Protein AF-S4P4B7-F1 (afdb_monomer_lite)

Structure (mmCIF, N/CA/C/O backbone):
data_AF-S4P4B7-F1
#
_entry.id   AF-S4P4B7-F1
#
loop_
_atom_site.group_PDB
_atom_site.id
_atom_site.type_symbol
_atom_site.label_atom_id
_atom_site.label_alt_id
_atom_site.label_comp_id
_atom_site.label_asym_id
_atom_site.label_entity_id
_atom_site.label_seq_id
_atom_site.pdbx_PDB_ins_code
_atom_site.Cartn_x
_atom_site.Cartn_y
_atom_site.Cartn_z
_atom_site.occupancy
_atom_site.B_iso_or_equiv
_atom_site.auth_seq_id
_atom_s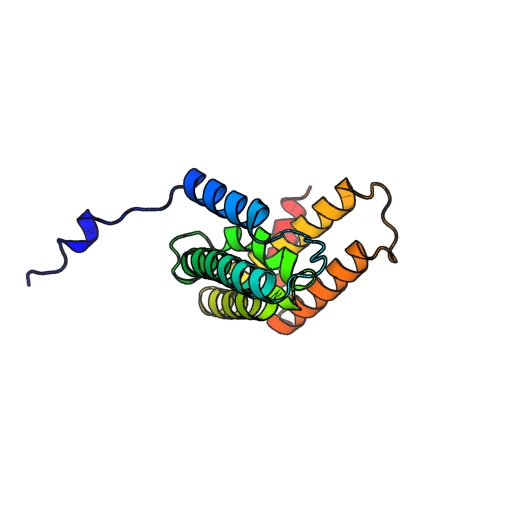ite.auth_comp_id
_atom_site.auth_asym_id
_atom_site.auth_atom_id
_atom_site.pdbx_PDB_model_num
ATOM 1 N N . PRO A 1 1 ? -34.519 14.421 20.269 1.00 46.50 1 PRO A N 1
ATOM 2 C CA . PRO A 1 1 ? -34.107 13.001 20.357 1.00 46.50 1 PRO A CA 1
ATOM 3 C C . PRO A 1 1 ? -34.895 12.122 19.364 1.00 46.50 1 PRO A C 1
ATOM 5 O O . PRO A 1 1 ? -35.899 11.541 19.743 1.00 46.50 1 PRO A O 1
ATOM 8 N N . ALA A 1 2 ? -34.484 12.082 18.090 1.00 47.78 2 ALA A N 1
ATOM 9 C CA . ALA A 1 2 ? -34.976 11.135 17.074 1.00 47.78 2 ALA A CA 1
ATOM 10 C C . ALA A 1 2 ? -34.199 11.352 15.759 1.00 47.78 2 ALA A C 1
ATOM 12 O O . ALA A 1 2 ? -34.621 12.146 14.930 1.00 47.78 2 ALA A O 1
ATOM 13 N N . ALA A 1 3 ? -33.034 10.716 15.588 1.00 47.53 3 ALA A N 1
ATOM 14 C CA . ALA A 1 3 ? -32.345 10.658 14.281 1.00 47.53 3 ALA A CA 1
ATOM 15 C C . ALA A 1 3 ? -31.231 9.594 14.203 1.00 47.53 3 ALA A C 1
ATOM 17 O O . ALA A 1 3 ? -30.859 9.172 13.116 1.00 47.53 3 ALA A O 1
ATOM 18 N N . ALA A 1 4 ? -30.702 9.111 15.333 1.00 51.50 4 ALA A N 1
ATOM 19 C CA . ALA A 1 4 ? -29.535 8.218 15.334 1.00 51.50 4 ALA A CA 1
ATOM 20 C C . ALA A 1 4 ? -29.829 6.741 14.971 1.00 51.50 4 ALA A C 1
ATOM 22 O O . ALA A 1 4 ? -28.904 5.941 14.861 1.00 51.50 4 ALA A O 1
ATOM 23 N N . GLY A 1 5 ? -31.099 6.351 14.793 1.00 48.59 5 GLY A N 1
ATOM 24 C CA . GLY A 1 5 ? -31.500 4.944 14.628 1.00 48.59 5 GLY A CA 1
ATOM 25 C C . GLY A 1 5 ? -31.502 4.404 13.191 1.00 48.59 5 GLY A C 1
ATOM 26 O O . GLY A 1 5 ? -31.434 3.192 13.006 1.00 48.59 5 GLY A O 1
ATOM 27 N N . GLY A 1 6 ? -31.573 5.272 12.174 1.00 53.25 6 GLY A N 1
ATOM 28 C CA . GLY A 1 6 ? -31.713 4.849 10.772 1.00 53.25 6 GLY A CA 1
ATOM 29 C C . GLY A 1 6 ? -30.407 4.363 10.137 1.00 53.25 6 GLY A C 1
ATOM 30 O O . GLY A 1 6 ? -30.382 3.317 9.496 1.00 53.25 6 GLY A O 1
ATOM 31 N N . ALA A 1 7 ? -29.302 5.078 10.372 1.00 58.56 7 ALA A N 1
ATOM 32 C CA . ALA A 1 7 ? -28.013 4.796 9.731 1.00 58.56 7 ALA A CA 1
ATOM 33 C C . ALA A 1 7 ? -27.393 3.458 10.173 1.00 58.56 7 ALA A C 1
ATOM 35 O O . ALA A 1 7 ? -26.794 2.754 9.366 1.00 58.56 7 ALA A O 1
ATOM 36 N N . ARG A 1 8 ? -27.592 3.057 11.438 1.00 59.34 8 ARG A N 1
ATOM 37 C CA . ARG A 1 8 ? -27.054 1.794 11.970 1.00 59.34 8 ARG A CA 1
ATOM 38 C C . ARG A 1 8 ? -27.679 0.558 11.312 1.00 59.34 8 ARG A C 1
ATOM 40 O O . ARG A 1 8 ? -27.076 -0.505 11.324 1.00 59.34 8 ARG A O 1
ATOM 47 N N . ARG A 1 9 ? -28.872 0.700 10.725 1.00 57.88 9 ARG A N 1
ATOM 48 C CA . ARG A 1 9 ? -29.622 -0.391 10.087 1.00 57.88 9 ARG A CA 1
ATOM 49 C C . ARG A 1 9 ? -29.144 -0.704 8.659 1.00 57.88 9 ARG A C 1
ATOM 51 O O . ARG A 1 9 ? -29.557 -1.714 8.107 1.00 57.88 9 ARG A O 1
ATOM 58 N N . LEU A 1 10 ? -28.285 0.144 8.085 1.00 77.69 10 LEU A N 1
ATOM 59 C CA . LEU A 1 10 ? -27.682 -0.016 6.754 1.00 77.69 10 LEU A CA 1
ATOM 60 C C . LEU A 1 10 ? -26.167 -0.273 6.819 1.00 77.69 10 LEU A C 1
ATOM 62 O O . LEU A 1 10 ? -25.499 -0.264 5.788 1.00 77.69 10 LEU A O 1
ATOM 66 N N . ALA A 1 11 ? -25.610 -0.453 8.022 1.00 76.19 11 ALA A N 1
ATOM 67 C CA . ALA A 1 11 ? -24.188 -0.709 8.194 1.00 76.19 11 ALA A CA 1
ATOM 68 C C . ALA A 1 11 ? -23.839 -2.087 7.613 1.00 76.19 11 ALA A C 1
ATOM 70 O O . ALA A 1 11 ? -24.248 -3.115 8.151 1.00 76.19 11 ALA A O 1
ATOM 71 N N . LEU A 1 12 ? -23.100 -2.085 6.505 1.00 79.75 12 LEU A N 1
ATOM 72 C CA . LEU A 1 12 ? -22.492 -3.274 5.927 1.00 79.75 12 LEU A CA 1
ATOM 73 C C . LEU A 1 12 ? -21.034 -3.325 6.383 1.00 79.75 12 LEU A C 1
ATOM 75 O O . LEU A 1 12 ? -20.262 -2.410 6.092 1.00 79.75 12 LEU A O 1
ATOM 79 N N . GLU A 1 13 ? -20.666 -4.383 7.095 1.00 83.75 13 GLU A N 1
ATOM 80 C CA . GLU A 1 13 ? -19.270 -4.651 7.428 1.00 83.75 13 GLU A CA 1
ATOM 81 C C . GLU A 1 13 ? -18.641 -5.482 6.311 1.00 83.75 13 GLU A C 1
ATOM 83 O O . GLU A 1 13 ? -19.227 -6.462 5.848 1.00 83.75 13 GLU A O 1
ATOM 88 N N . ALA A 1 14 ? -17.456 -5.075 5.857 1.00 85.00 14 ALA A N 1
ATOM 89 C CA . ALA A 1 14 ? -16.698 -5.864 4.902 1.00 85.00 14 ALA A CA 1
ATOM 90 C C . ALA A 1 14 ? -16.152 -7.100 5.620 1.00 85.00 14 ALA A C 1
ATOM 92 O O . ALA A 1 14 ? -15.330 -6.986 6.534 1.00 85.00 14 ALA A O 1
ATOM 93 N N . ASP A 1 15 ? -16.612 -8.279 5.216 1.00 90.56 15 ASP A N 1
ATOM 94 C CA . ASP A 1 15 ? -16.081 -9.524 5.746 1.00 90.56 15 ASP A CA 1
ATOM 95 C C . ASP A 1 15 ? -14.655 -9.788 5.226 1.00 90.56 15 ASP A C 1
ATOM 97 O O . ASP A 1 15 ? -14.102 -9.072 4.378 1.00 90.56 15 ASP A O 1
ATOM 101 N N . ALA A 1 16 ? -14.008 -10.807 5.794 1.00 91.81 16 ALA A N 1
ATOM 102 C CA . ALA A 1 16 ? -12.635 -11.137 5.433 1.00 91.81 16 ALA A CA 1
ATOM 103 C C . ALA A 1 16 ? -12.512 -11.500 3.946 1.00 91.81 16 ALA A C 1
ATOM 105 O O . ALA A 1 16 ? -11.585 -11.009 3.305 1.00 91.81 16 ALA A O 1
ATOM 106 N N . ALA A 1 17 ? -13.471 -12.271 3.421 1.00 94.25 17 ALA A N 1
ATOM 107 C CA . ALA A 1 17 ? -13.497 -12.737 2.039 1.00 94.25 17 ALA A CA 1
ATOM 108 C C . ALA A 1 17 ? -13.645 -11.584 1.038 1.00 94.25 17 ALA A C 1
ATOM 110 O O . ALA A 1 17 ? -12.930 -11.545 0.042 1.00 94.25 17 ALA A O 1
ATOM 111 N N . LEU A 1 18 ? -14.508 -10.604 1.320 1.00 93.56 18 LEU A N 1
ATOM 112 C CA . LEU A 1 18 ? -14.634 -9.401 0.504 1.00 93.56 18 LEU A CA 1
ATOM 113 C C . LEU A 1 18 ? -13.347 -8.576 0.541 1.00 93.56 18 LEU A C 1
ATOM 115 O O . LEU A 1 18 ? -12.912 -8.075 -0.491 1.00 93.56 18 LEU A O 1
ATOM 119 N N . CYS A 1 19 ? -12.711 -8.445 1.708 1.00 94.12 19 CYS A N 1
ATOM 120 C CA . CYS A 1 19 ? -11.422 -7.760 1.797 1.00 94.12 19 CYS A CA 1
ATOM 121 C C . CYS A 1 19 ? -10.337 -8.461 0.967 1.00 94.12 19 CYS A C 1
ATOM 123 O O . CYS A 1 19 ? -9.529 -7.773 0.349 1.00 94.12 19 CYS A O 1
ATOM 125 N N . ASP A 1 20 ? -10.312 -9.797 0.972 1.00 94.62 20 ASP A N 1
ATOM 126 C CA . ASP A 1 20 ? -9.381 -10.597 0.169 1.00 94.62 20 ASP A CA 1
ATOM 127 C C . ASP A 1 20 ? -9.653 -10.403 -1.327 1.00 94.62 20 ASP A C 1
ATOM 129 O O . ASP A 1 20 ? -8.760 -9.986 -2.055 1.00 94.62 20 ASP A O 1
ATOM 133 N N . LEU A 1 21 ? -10.911 -10.528 -1.759 1.00 96.50 21 LEU A N 1
ATOM 134 C CA . LEU A 1 21 ? -11.317 -10.300 -3.148 1.00 96.50 21 LEU A CA 1
ATOM 135 C C . LEU A 1 21 ? -10.942 -8.897 -3.656 1.00 96.50 21 LEU A C 1
ATOM 137 O O . LEU A 1 21 ? -10.461 -8.735 -4.777 1.00 96.50 21 LEU A O 1
ATOM 141 N N . LEU A 1 22 ? -11.166 -7.863 -2.839 1.00 96.44 22 LEU A N 1
ATOM 142 C CA . LEU A 1 22 ? -10.810 -6.488 -3.193 1.00 96.44 22 LEU A CA 1
ATOM 143 C C . LEU A 1 22 ? -9.292 -6.289 -3.265 1.00 96.44 22 LEU A C 1
ATOM 145 O O . LEU A 1 22 ? -8.821 -5.538 -4.119 1.00 96.44 22 LEU A O 1
ATOM 149 N N . ASN A 1 23 ? -8.534 -6.942 -2.382 1.00 95.81 23 ASN A N 1
ATOM 150 C CA . ASN A 1 23 ? -7.078 -6.918 -2.429 1.00 95.81 23 ASN A CA 1
ATOM 151 C C . ASN A 1 23 ? -6.565 -7.604 -3.697 1.00 95.81 23 ASN A C 1
ATOM 153 O O . ASN A 1 23 ? -5.762 -7.008 -4.410 1.00 95.81 23 ASN A O 1
ATOM 157 N N . ASP A 1 24 ? -7.073 -8.795 -4.010 1.00 96.44 24 ASP A N 1
ATOM 158 C CA . ASP A 1 24 ? -6.694 -9.573 -5.191 1.00 96.44 24 ASP A CA 1
ATOM 159 C C . ASP A 1 24 ? -6.964 -8.785 -6.474 1.00 96.44 24 ASP A C 1
ATOM 161 O O . ASP A 1 24 ? -6.083 -8.670 -7.324 1.00 96.44 24 ASP A O 1
ATOM 165 N N . PHE A 1 25 ? -8.117 -8.111 -6.558 1.00 97.31 25 PHE A N 1
ATOM 166 C CA . PHE A 1 25 ? -8.412 -7.196 -7.660 1.00 97.31 25 PHE A CA 1
ATOM 167 C C . PHE A 1 25 ? -7.352 -6.090 -7.800 1.00 97.31 25 PHE A C 1
ATOM 169 O O . PHE A 1 25 ? -6.900 -5.777 -8.901 1.00 97.31 25 PHE A O 1
ATOM 176 N N . VAL A 1 26 ? -6.923 -5.476 -6.695 1.00 97.25 26 VAL A N 1
ATOM 177 C CA . VAL A 1 26 ? -5.873 -4.448 -6.746 1.00 97.25 26 VAL A CA 1
ATOM 178 C C . VAL A 1 26 ? -4.532 -5.056 -7.171 1.00 97.25 26 VAL A C 1
ATOM 180 O O . VAL A 1 26 ? -3.838 -4.467 -8.000 1.00 97.25 26 VAL A O 1
ATOM 183 N N . GLN A 1 27 ? -4.168 -6.233 -6.662 1.00 95.75 27 GLN A N 1
ATOM 184 C CA . GLN A 1 27 ? -2.928 -6.910 -7.052 1.00 95.75 27 GLN A CA 1
ATOM 185 C C . GLN A 1 27 ? -2.908 -7.265 -8.544 1.00 95.75 27 GLN A C 1
ATOM 187 O O . GLN A 1 27 ? -1.897 -7.033 -9.204 1.00 95.75 27 GLN A O 1
ATOM 192 N N . GLU A 1 28 ? -4.021 -7.761 -9.080 1.00 94.81 28 GLU A N 1
ATOM 193 C CA . GLU A 1 28 ? -4.120 -8.246 -10.457 1.00 94.81 28 GLU A CA 1
ATOM 194 C C . GLU A 1 28 ? -4.308 -7.125 -11.487 1.00 94.81 28 GLU A C 1
ATOM 196 O O . GLU A 1 28 ? -3.742 -7.200 -12.573 1.00 94.81 28 GLU A O 1
ATOM 201 N N . PHE A 1 29 ? -5.072 -6.072 -11.172 1.00 94.00 29 PHE A N 1
ATOM 202 C CA . PHE A 1 29 ? -5.471 -5.067 -12.170 1.00 94.00 29 PHE A CA 1
ATOM 203 C C . PHE A 1 29 ? -4.786 -3.702 -12.016 1.00 94.00 29 PHE A C 1
ATOM 205 O O . PHE A 1 29 ? -4.810 -2.899 -12.954 1.00 94.00 29 PHE A O 1
ATOM 212 N N . VAL A 1 30 ? -4.180 -3.406 -10.858 1.00 95.50 30 VAL A N 1
ATOM 213 C CA . VAL A 1 30 ? -3.477 -2.131 -10.615 1.00 95.50 30 VAL A CA 1
ATOM 214 C C . VAL A 1 30 ? -1.964 -2.299 -10.739 1.00 95.50 30 VAL A C 1
ATOM 216 O O . VAL A 1 30 ? -1.321 -1.514 -11.441 1.00 95.50 30 VAL A O 1
ATOM 219 N N . PHE A 1 31 ? -1.383 -3.312 -10.091 1.00 93.62 31 PHE A N 1
ATOM 220 C CA . PHE A 1 31 ? 0.072 -3.517 -10.022 1.00 93.62 31 PHE A CA 1
ATOM 221 C C . PHE A 1 31 ? 0.620 -4.368 -11.183 1.00 93.62 31 PHE A C 1
ATOM 223 O O . PHE A 1 31 ? 1.357 -5.334 -10.990 1.00 93.62 31 PHE A O 1
ATOM 230 N N . VAL A 1 32 ? 0.277 -3.972 -12.408 1.00 86.75 32 VAL A N 1
ATOM 231 C CA . VAL A 1 32 ? 0.625 -4.659 -13.663 1.00 86.75 32 VAL A CA 1
ATOM 232 C C . VAL A 1 32 ? 1.762 -3.968 -14.416 1.00 86.75 32 VAL A C 1
ATOM 234 O O . VAL A 1 32 ? 1.814 -2.741 -14.500 1.00 86.75 32 VAL A O 1
ATOM 237 N N . HIS A 1 33 ? 2.661 -4.765 -15.007 1.00 69.25 33 HIS A N 1
ATOM 238 C CA . HIS A 1 33 ? 3.716 -4.282 -15.908 1.00 69.25 33 HIS A CA 1
ATOM 239 C C . HIS A 1 33 ? 3.186 -4.253 -17.337 1.00 69.25 33 HIS A C 1
ATOM 241 O O . HIS A 1 33 ? 3.022 -5.303 -17.952 1.00 69.25 33 HIS A O 1
ATOM 247 N N . HIS A 1 34 ? 2.929 -3.064 -17.875 1.00 64.44 34 HIS A N 1
ATOM 248 C CA . HIS A 1 34 ? 2.572 -2.909 -19.283 1.00 64.44 34 HIS A CA 1
ATOM 249 C C . HIS A 1 34 ? 3.756 -2.364 -20.080 1.00 64.44 34 HIS A C 1
ATOM 251 O O . HIS A 1 34 ? 4.305 -1.313 -19.748 1.00 64.44 34 HIS A O 1
ATOM 257 N N . ASN A 1 35 ? 4.105 -3.062 -21.165 1.00 57.88 35 ASN A N 1
ATOM 258 C CA . ASN A 1 35 ? 4.867 -2.474 -22.262 1.00 57.88 35 ASN A CA 1
ATOM 259 C C . ASN A 1 35 ? 3.907 -1.587 -23.055 1.00 57.88 35 ASN A C 1
ATOM 261 O O . ASN A 1 35 ? 3.064 -2.073 -23.808 1.00 57.88 35 ASN A O 1
ATOM 265 N N . TYR A 1 36 ? 3.985 -0.283 -22.815 1.00 60.06 36 TYR A N 1
ATOM 266 C CA . TYR A 1 36 ? 3.176 0.703 -23.518 1.00 60.06 36 TYR A CA 1
ATOM 267 C C . TYR A 1 36 ? 3.821 1.027 -24.868 1.00 60.06 36 TYR A C 1
ATOM 269 O O . TYR A 1 36 ? 4.453 2.070 -25.032 1.00 60.06 36 TYR A O 1
ATOM 277 N N . ASP A 1 37 ? 3.669 0.127 -25.835 1.00 56.66 37 ASP A N 1
ATOM 278 C CA . ASP A 1 37 ? 4.126 0.362 -27.202 1.00 56.66 37 ASP A CA 1
ATOM 279 C C . ASP A 1 37 ? 3.149 1.320 -27.919 1.00 56.66 37 ASP A C 1
ATOM 281 O O . ASP A 1 37 ? 2.176 0.914 -28.550 1.00 56.66 37 ASP A O 1
ATOM 285 N N . GLY A 1 38 ? 3.405 2.629 -27.805 1.00 57.34 38 GLY A N 1
ATOM 286 C CA . GLY A 1 38 ? 3.052 3.607 -28.844 1.00 57.34 38 GLY A CA 1
ATOM 287 C C . GLY A 1 38 ? 1.674 4.290 -28.824 1.00 57.34 38 GLY A C 1
ATOM 288 O O . GLY A 1 38 ? 1.314 4.879 -29.842 1.00 57.34 38 GLY A O 1
ATOM 289 N N . GLN A 1 39 ? 0.899 4.278 -27.729 1.00 64.44 39 GLN A N 1
ATOM 290 C CA . GLN A 1 39 ? -0.351 5.068 -27.619 1.00 64.44 39 GLN A CA 1
ATOM 291 C C . GLN A 1 39 ? -0.455 5.828 -26.283 1.00 64.44 39 GLN A C 1
ATOM 293 O O . GLN A 1 39 ? -1.027 5.332 -25.312 1.00 64.44 39 GLN A O 1
ATOM 298 N N . ASP A 1 40 ? 0.084 7.052 -26.242 1.00 71.75 40 ASP A N 1
ATOM 299 C CA . ASP A 1 40 ? 0.211 7.848 -25.009 1.00 71.75 40 ASP A CA 1
ATOM 300 C C . ASP A 1 40 ? -1.131 8.285 -24.385 1.00 71.75 40 ASP A C 1
ATOM 302 O O . ASP A 1 40 ? -1.256 8.271 -23.161 1.00 71.75 40 ASP A O 1
ATOM 306 N N . GLU A 1 41 ? -2.168 8.605 -25.170 1.00 76.31 41 GLU A N 1
ATOM 307 C CA . GLU A 1 41 ? -3.473 9.024 -24.613 1.00 76.31 41 GLU A CA 1
ATOM 308 C C . GLU A 1 41 ? -4.195 7.884 -23.881 1.00 76.31 41 GLU A C 1
ATOM 310 O O . GLU A 1 41 ? -4.596 8.038 -22.726 1.00 76.31 41 GLU A O 1
ATOM 315 N N . ARG A 1 42 ? -4.290 6.700 -24.503 1.00 78.75 42 ARG A N 1
ATOM 316 C CA . ARG A 1 42 ? -4.909 5.519 -23.872 1.00 78.75 42 ARG A CA 1
ATOM 317 C C . ARG A 1 42 ? -4.155 5.090 -22.616 1.00 78.75 42 ARG A C 1
ATOM 319 O O . ARG A 1 42 ? -4.769 4.706 -21.624 1.00 78.75 42 ARG A O 1
ATOM 326 N N . ARG A 1 43 ? -2.826 5.220 -22.627 1.00 81.50 43 ARG A N 1
ATOM 327 C CA . ARG A 1 43 ? -1.973 4.964 -21.461 1.00 81.50 43 ARG A CA 1
ATOM 328 C C . ARG A 1 43 ? -2.321 5.878 -20.286 1.00 81.50 43 ARG A C 1
ATOM 330 O O . ARG A 1 43 ? -2.419 5.398 -19.157 1.00 81.50 43 ARG A O 1
ATOM 337 N N . ILE A 1 44 ? -2.484 7.177 -20.536 1.00 85.62 44 ILE A N 1
ATOM 338 C CA . ILE A 1 44 ? -2.815 8.156 -19.494 1.00 85.62 44 ILE A CA 1
ATOM 339 C C . ILE A 1 44 ? -4.185 7.832 -18.885 1.00 85.62 44 ILE A C 1
ATOM 341 O O . ILE A 1 44 ? -4.314 7.767 -17.661 1.00 85.62 44 ILE A O 1
ATOM 345 N N . GLU A 1 45 ? -5.192 7.550 -19.713 1.00 89.81 45 GLU A N 1
ATOM 346 C CA . GLU A 1 45 ? -6.537 7.188 -19.248 1.00 89.81 45 GLU A CA 1
ATOM 347 C C . GLU A 1 45 ? -6.553 5.900 -18.411 1.00 89.81 45 GLU A C 1
ATOM 349 O O . GLU A 1 45 ? -7.145 5.863 -17.326 1.00 89.81 45 GLU A O 1
ATOM 354 N N . GLU A 1 46 ? -5.870 4.848 -18.868 1.00 90.06 46 GLU A N 1
ATOM 355 C CA . GLU A 1 46 ? -5.758 3.588 -18.129 1.00 90.06 46 GLU A CA 1
ATOM 356 C C . GLU A 1 46 ? -5.052 3.772 -16.785 1.00 90.06 46 GLU A C 1
ATOM 358 O O . GLU A 1 46 ? -5.530 3.275 -15.759 1.00 90.06 46 GLU A O 1
ATOM 363 N N . LEU A 1 47 ? -3.947 4.524 -16.762 1.00 92.19 47 LEU A N 1
ATOM 364 C CA . LEU A 1 47 ? -3.228 4.827 -15.531 1.00 92.19 47 LEU A CA 1
ATOM 365 C C . LEU A 1 47 ? -4.113 5.612 -14.556 1.00 92.19 47 LEU A C 1
ATOM 367 O O . LEU A 1 47 ? -4.163 5.278 -13.371 1.00 92.19 47 LEU A O 1
ATOM 371 N N . HIS A 1 48 ? -4.864 6.609 -15.032 1.00 94.25 48 HIS A N 1
ATOM 372 C CA . HIS A 1 48 ? -5.828 7.332 -14.200 1.00 94.25 48 HIS A CA 1
ATOM 373 C C . HIS A 1 48 ? -6.898 6.404 -13.619 1.00 94.25 48 HIS A C 1
ATOM 375 O O . HIS A 1 48 ? -7.213 6.494 -12.429 1.00 94.25 48 HIS A O 1
ATOM 381 N N . LYS A 1 49 ? -7.424 5.471 -14.419 1.00 95.25 49 LYS A N 1
ATOM 382 C CA . LYS A 1 49 ? -8.402 4.479 -13.957 1.00 95.25 49 LYS A CA 1
ATOM 383 C C . LYS A 1 49 ? -7.818 3.567 -12.872 1.00 95.25 49 LYS A C 1
ATOM 385 O O . LYS A 1 49 ? -8.460 3.366 -11.841 1.00 95.25 49 LYS A O 1
ATOM 390 N N . ARG A 1 50 ? -6.585 3.080 -13.040 1.00 96.06 50 ARG A N 1
ATOM 391 C CA . ARG A 1 50 ? -5.889 2.265 -12.025 1.00 96.06 50 ARG A CA 1
ATOM 392 C C . ARG A 1 50 ? -5.590 3.052 -10.751 1.00 96.06 50 ARG A C 1
ATOM 394 O O . ARG A 1 50 ? -5.851 2.558 -9.655 1.00 96.06 50 ARG A O 1
ATOM 401 N N . ARG A 1 51 ? -5.137 4.304 -10.879 1.00 97.50 51 ARG A N 1
ATOM 402 C CA . ARG A 1 51 ? -4.956 5.232 -9.747 1.00 97.50 51 ARG A CA 1
ATOM 403 C C . ARG A 1 51 ? -6.261 5.416 -8.967 1.00 97.50 51 ARG A C 1
ATOM 405 O O . ARG A 1 51 ? -6.236 5.401 -7.738 1.00 97.50 51 ARG A O 1
ATOM 412 N N . ASN A 1 52 ? -7.401 5.512 -9.655 1.00 98.00 52 ASN A N 1
ATOM 413 C CA . ASN A 1 52 ? -8.714 5.592 -9.010 1.00 98.00 52 ASN A CA 1
ATOM 414 C C . ASN A 1 52 ? -9.072 4.316 -8.236 1.00 98.00 52 ASN A C 1
ATOM 416 O O . ASN A 1 52 ? -9.545 4.423 -7.104 1.00 98.00 52 ASN A O 1
ATOM 420 N N . PHE A 1 53 ? -8.816 3.129 -8.793 1.00 98.12 53 PHE A N 1
ATOM 421 C CA . PHE A 1 53 ? -9.035 1.866 -8.079 1.00 98.12 53 PHE A CA 1
ATOM 422 C C . PHE A 1 53 ? -8.161 1.751 -6.830 1.00 98.12 53 PHE A C 1
ATOM 424 O O . PHE A 1 53 ? -8.673 1.449 -5.750 1.00 98.12 53 PHE A O 1
ATOM 431 N N . LEU A 1 54 ? -6.872 2.081 -6.943 1.00 98.44 54 LEU A N 1
ATOM 432 C CA . LEU A 1 54 ? -5.964 2.077 -5.800 1.00 98.44 54 LEU A CA 1
ATOM 433 C C . LEU A 1 54 ? -6.420 3.053 -4.714 1.00 98.44 54 LEU A C 1
ATOM 435 O O . LEU A 1 54 ? -6.496 2.693 -3.542 1.00 98.44 54 LEU A O 1
ATOM 439 N N . ALA A 1 55 ? -6.767 4.283 -5.096 1.00 98.38 55 ALA A N 1
ATOM 440 C CA . ALA A 1 55 ? -7.252 5.284 -4.155 1.00 98.38 55 ALA A CA 1
ATOM 441 C C . ALA A 1 55 ? -8.561 4.847 -3.478 1.00 98.38 55 ALA A C 1
ATOM 443 O O . ALA A 1 55 ? -8.743 5.104 -2.289 1.00 98.38 55 ALA A O 1
ATOM 444 N N . ALA A 1 56 ? -9.468 4.184 -4.203 1.00 98.19 56 ALA A N 1
ATOM 445 C CA . ALA A 1 56 ? -10.701 3.641 -3.639 1.00 98.19 56 ALA A CA 1
ATOM 446 C C . ALA A 1 56 ? -10.416 2.552 -2.594 1.00 98.19 56 ALA A C 1
ATOM 448 O O . ALA A 1 56 ? -10.947 2.625 -1.487 1.00 98.19 56 ALA A O 1
ATOM 449 N N . TYR A 1 57 ? -9.522 1.608 -2.893 1.00 98.31 57 TYR A N 1
ATOM 450 C CA . TYR A 1 57 ? -9.111 0.577 -1.939 1.00 98.31 57 TYR A CA 1
ATOM 451 C C . TYR A 1 57 ? -8.417 1.175 -0.706 1.00 98.31 57 TYR A C 1
ATOM 453 O O . TYR A 1 57 ? -8.784 0.879 0.431 1.00 98.31 57 TYR A O 1
ATOM 461 N N . CYS A 1 58 ? -7.484 2.110 -0.903 1.00 98.06 58 CYS A N 1
ATOM 462 C CA . CYS A 1 58 ? -6.801 2.792 0.195 1.00 98.06 58 CYS A CA 1
ATOM 463 C C . CYS A 1 58 ? -7.761 3.572 1.107 1.00 98.06 58 CYS A C 1
ATOM 465 O O . CYS A 1 58 ? -7.526 3.641 2.315 1.00 98.06 58 CYS A O 1
ATOM 467 N N . LYS A 1 59 ? -8.861 4.124 0.569 1.00 97.38 59 LYS A N 1
ATOM 468 C CA . LYS A 1 59 ? -9.919 4.761 1.373 1.00 97.38 59 LYS A CA 1
ATOM 469 C C . LYS A 1 59 ? -10.548 3.780 2.361 1.00 97.38 59 LYS A C 1
ATOM 471 O O . LYS A 1 59 ? -10.742 4.152 3.514 1.00 97.38 59 LYS A O 1
ATOM 476 N N . LEU A 1 60 ? -10.795 2.531 1.960 1.00 96.19 60 LEU A N 1
ATOM 477 C CA . LEU A 1 60 ? -11.338 1.508 2.866 1.00 96.19 60 LEU A CA 1
ATOM 478 C C . LEU A 1 60 ? -10.431 1.300 4.083 1.00 96.19 60 LEU A C 1
ATOM 480 O O . LEU A 1 60 ? -10.914 1.138 5.200 1.00 96.19 60 LEU A O 1
ATOM 484 N N . ILE A 1 61 ? -9.117 1.377 3.879 1.00 95.50 61 ILE A N 1
ATOM 485 C CA . ILE A 1 61 ? -8.122 1.222 4.939 1.00 95.50 61 ILE A CA 1
ATOM 486 C C . ILE A 1 61 ? -8.099 2.448 5.861 1.00 95.50 61 ILE A C 1
ATOM 488 O O . ILE A 1 61 ? -8.200 2.311 7.079 1.00 95.50 61 ILE A O 1
ATOM 492 N N . VAL A 1 62 ? -7.986 3.661 5.307 1.00 95.62 62 VAL A N 1
ATOM 493 C CA . VAL A 1 62 ? -7.867 4.883 6.132 1.00 95.62 62 VAL A CA 1
ATOM 494 C C . VAL A 1 62 ? -9.163 5.254 6.853 1.00 95.62 62 VAL A C 1
ATOM 496 O O . VAL A 1 62 ? -9.109 5.921 7.881 1.00 95.62 62 VAL A O 1
ATOM 499 N N . TYR A 1 63 ? -10.318 4.812 6.354 1.00 94.19 63 TYR A N 1
ATOM 500 C CA . TYR A 1 63 ? -11.607 4.970 7.034 1.00 94.19 63 TYR A CA 1
ATOM 501 C C . TYR A 1 63 ? -11.981 3.763 7.904 1.00 94.19 63 TYR A C 1
ATOM 503 O O . TYR A 1 63 ? -13.105 3.697 8.393 1.00 94.19 63 TYR A O 1
ATOM 511 N N . ASN A 1 64 ? -11.042 2.836 8.134 1.00 91.62 64 ASN A N 1
ATOM 512 C CA . ASN A 1 64 ? -11.214 1.675 9.009 1.00 91.62 64 ASN A CA 1
ATOM 513 C C . ASN A 1 64 ? -12.398 0.764 8.615 1.00 91.62 64 ASN A C 1
ATOM 515 O O . ASN A 1 64 ? -12.985 0.104 9.468 1.00 91.62 64 ASN A O 1
ATOM 519 N N . VAL A 1 65 ? -12.740 0.730 7.322 1.00 93.62 65 VAL A N 1
ATOM 520 C CA . VAL A 1 65 ? -13.666 -0.254 6.733 1.00 93.62 65 VAL A CA 1
ATOM 521 C C . VAL A 1 65 ? -12.949 -1.592 6.553 1.00 93.62 65 VAL A C 1
ATOM 523 O O . VAL A 1 65 ? -13.524 -2.642 6.814 1.00 93.62 65 VAL A O 1
ATOM 526 N N . ALA A 1 66 ? -11.677 -1.548 6.151 1.00 92.75 66 ALA A N 1
ATOM 527 C CA . ALA A 1 66 ? -10.785 -2.698 6.089 1.00 92.75 66 ALA A CA 1
ATOM 528 C C . ALA A 1 66 ? -9.652 -2.551 7.125 1.00 92.75 66 ALA A C 1
ATOM 530 O O . ALA A 1 66 ? -9.150 -1.441 7.331 1.00 92.75 66 ALA A O 1
ATOM 531 N N . PRO A 1 67 ? -9.191 -3.646 7.760 1.00 92.44 67 PRO A N 1
ATOM 532 C CA . PRO A 1 67 ? -8.086 -3.581 8.711 1.00 92.44 67 PRO A CA 1
ATOM 533 C C . PRO A 1 67 ? -6.794 -3.077 8.061 1.00 92.44 67 PRO A C 1
ATOM 535 O O . PRO A 1 67 ? -6.410 -3.550 6.994 1.00 92.44 67 PRO A O 1
ATOM 538 N N . ILE A 1 68 ? -6.048 -2.217 8.764 1.00 94.19 68 ILE A N 1
ATOM 539 C CA . ILE A 1 68 ? -4.765 -1.660 8.293 1.00 94.19 68 ILE A CA 1
ATOM 540 C C . ILE A 1 68 ? -3.766 -2.712 7.803 1.00 94.19 68 ILE A C 1
ATOM 542 O O . ILE A 1 68 ? -3.059 -2.452 6.838 1.00 94.19 68 ILE A O 1
ATOM 546 N N . ARG A 1 69 ? -3.770 -3.926 8.377 1.00 93.50 69 ARG A N 1
ATOM 547 C CA . ARG A 1 69 ? -2.896 -5.027 7.937 1.00 93.50 69 ARG A CA 1
ATOM 548 C C . ARG A 1 69 ? -3.042 -5.349 6.444 1.00 93.50 69 ARG A C 1
ATOM 550 O O . ARG A 1 69 ? -2.075 -5.766 5.823 1.00 93.50 69 ARG A O 1
ATOM 557 N N . ARG A 1 70 ? -4.236 -5.138 5.869 1.00 94.56 70 ARG A N 1
ATOM 558 C CA . ARG A 1 70 ? -4.537 -5.364 4.444 1.00 94.56 70 ARG A CA 1
ATOM 559 C C . ARG A 1 70 ? -3.766 -4.405 3.526 1.00 94.56 70 ARG A C 1
ATOM 561 O O . ARG A 1 70 ? -3.617 -4.678 2.344 1.00 94.56 70 ARG A O 1
ATOM 568 N N . ALA A 1 71 ? -3.230 -3.307 4.062 1.00 96.31 71 ALA A N 1
ATOM 569 C CA . ALA A 1 71 ? -2.383 -2.387 3.309 1.00 96.31 71 ALA A CA 1
ATOM 570 C C . ALA A 1 71 ? -0.993 -2.960 2.997 1.00 96.31 71 ALA A C 1
ATOM 572 O O . ALA A 1 71 ? -0.287 -2.377 2.178 1.00 96.31 71 ALA A O 1
ATOM 573 N N . ALA A 1 72 ? -0.577 -4.058 3.642 1.00 96.75 72 ALA A N 1
ATOM 574 C CA . ALA A 1 72 ? 0.758 -4.627 3.459 1.00 96.75 72 ALA A CA 1
ATOM 575 C C . ALA A 1 72 ? 1.053 -4.940 1.981 1.00 96.75 72 ALA A C 1
ATOM 577 O O . ALA A 1 72 ? 2.103 -4.551 1.465 1.00 96.75 72 ALA A O 1
ATOM 578 N N . ASP A 1 73 ? 0.082 -5.526 1.277 1.00 95.69 73 ASP A N 1
ATOM 579 C CA . ASP A 1 73 ? 0.206 -5.876 -0.141 1.00 95.69 73 ASP A CA 1
ATOM 580 C C . ASP A 1 73 ? 0.195 -4.662 -1.075 1.00 95.69 73 ASP A C 1
ATOM 582 O O . ASP A 1 73 ? 0.601 -4.771 -2.226 1.00 95.69 73 ASP A O 1
ATOM 586 N N . VAL A 1 74 ? -0.229 -3.491 -0.598 1.00 97.62 74 VAL A N 1
ATOM 587 C CA . VAL A 1 74 ? -0.098 -2.218 -1.325 1.00 97.62 74 VAL A CA 1
ATOM 588 C C . VAL A 1 74 ? 1.251 -1.572 -1.024 1.00 97.62 74 VAL A C 1
ATOM 590 O O . VAL A 1 74 ? 1.940 -1.096 -1.924 1.00 97.62 74 VAL A O 1
ATOM 593 N N . PHE A 1 75 ? 1.653 -1.558 0.246 1.00 97.06 75 PHE A N 1
ATOM 594 C CA . PHE A 1 75 ? 2.874 -0.901 0.704 1.00 97.06 75 PHE A CA 1
ATOM 595 C C . PHE A 1 75 ? 4.138 -1.535 0.123 1.00 97.06 75 PHE A C 1
ATOM 597 O O . PHE A 1 75 ? 5.111 -0.816 -0.106 1.00 97.06 75 PHE A O 1
ATOM 604 N N . LYS A 1 76 ? 4.120 -2.842 -0.175 1.00 95.81 76 LYS A N 1
ATOM 605 C CA . LYS A 1 76 ? 5.257 -3.521 -0.811 1.00 95.81 76 LYS A CA 1
ATOM 606 C C . LYS A 1 76 ? 5.605 -2.953 -2.193 1.00 95.81 76 LYS A C 1
ATOM 608 O O . LYS A 1 76 ? 6.771 -2.958 -2.561 1.00 95.81 76 LYS A O 1
ATOM 613 N N . HIS A 1 77 ? 4.637 -2.373 -2.910 1.00 96.69 77 HIS A N 1
ATOM 614 C CA . HIS A 1 77 ? 4.835 -1.789 -4.246 1.00 96.69 77 HIS A CA 1
ATOM 615 C C . HIS A 1 77 ? 5.324 -0.334 -4.232 1.00 96.69 77 HIS A C 1
ATOM 617 O O . HIS A 1 77 ? 5.461 0.279 -5.291 1.00 96.69 77 HIS A O 1
ATOM 623 N N . TYR A 1 78 ? 5.589 0.247 -3.054 1.00 96.75 78 TYR A N 1
ATOM 624 C CA . TYR A 1 78 ? 5.917 1.672 -2.930 1.00 96.75 78 TYR A CA 1
ATOM 625 C C . TYR A 1 78 ? 7.153 2.095 -3.735 1.00 96.75 78 TYR A C 1
ATOM 627 O O . TYR A 1 78 ? 7.170 3.196 -4.283 1.00 96.75 78 TYR A O 1
ATOM 635 N N . ILE A 1 79 ? 8.179 1.239 -3.811 1.00 95.19 79 ILE A N 1
ATOM 636 C CA . ILE A 1 79 ? 9.387 1.523 -4.598 1.00 95.19 79 ILE A CA 1
ATOM 637 C C . ILE A 1 79 ? 9.155 1.184 -6.069 1.00 95.19 79 ILE A C 1
ATOM 639 O O . ILE A 1 79 ? 9.339 2.053 -6.921 1.00 95.19 79 ILE A O 1
ATOM 643 N N . LYS A 1 80 ? 8.707 -0.042 -6.367 1.00 93.19 80 LYS A N 1
ATOM 644 C CA . LYS A 1 80 ? 8.516 -0.521 -7.743 1.00 93.19 80 LYS A CA 1
ATOM 645 C C . LYS A 1 80 ? 7.623 0.370 -8.594 1.00 93.19 80 LYS A C 1
ATOM 647 O O . LYS A 1 80 ? 7.924 0.615 -9.757 1.00 93.19 80 LYS A O 1
ATOM 652 N N . CYS A 1 81 ? 6.530 0.853 -8.010 1.00 94.19 81 CYS A N 1
ATOM 653 C CA . CYS A 1 81 ? 5.511 1.628 -8.709 1.00 94.19 81 CYS A CA 1
ATOM 654 C C . CYS A 1 81 ? 5.501 3.096 -8.265 1.00 94.19 81 CYS A C 1
ATOM 656 O O . CYS A 1 81 ? 4.459 3.753 -8.295 1.00 94.19 81 CYS A O 1
ATOM 658 N N . TYR A 1 82 ? 6.651 3.622 -7.829 1.00 93.94 82 TYR A N 1
ATOM 659 C CA . TYR A 1 82 ? 6.746 4.965 -7.256 1.00 93.94 82 TYR A CA 1
ATOM 660 C C . TYR A 1 82 ? 6.222 6.060 -8.197 1.00 93.94 82 TYR A C 1
ATOM 662 O O . TYR A 1 82 ? 5.488 6.943 -7.758 1.00 93.94 82 TYR A O 1
ATOM 670 N N . ASN A 1 83 ? 6.557 5.986 -9.487 1.00 93.50 83 ASN A N 1
ATOM 671 C CA . ASN A 1 83 ? 6.149 6.996 -10.469 1.00 93.50 83 ASN A CA 1
ATOM 672 C C . ASN A 1 83 ? 4.633 7.003 -10.711 1.00 93.50 83 ASN A C 1
ATOM 674 O O . ASN A 1 83 ? 4.041 8.066 -10.875 1.00 93.50 83 ASN A O 1
ATOM 678 N N . ASP A 1 84 ? 4.009 5.826 -10.685 1.00 94.06 84 ASP A N 1
ATOM 679 C CA . ASP A 1 84 ? 2.601 5.655 -11.040 1.00 94.06 84 ASP A CA 1
ATOM 680 C C . ASP A 1 84 ? 1.669 5.825 -9.838 1.00 94.06 84 ASP A C 1
ATOM 682 O O . ASP A 1 84 ? 0.563 6.350 -9.980 1.00 94.06 84 ASP A O 1
ATOM 686 N N . TYR A 1 85 ? 2.105 5.394 -8.649 1.00 97.44 85 TYR A N 1
ATOM 687 C CA . TYR A 1 85 ? 1.251 5.243 -7.464 1.00 97.44 85 TYR A CA 1
ATOM 688 C C . TYR A 1 85 ? 1.877 5.763 -6.160 1.00 97.44 85 TYR A C 1
ATOM 690 O O . TYR A 1 85 ? 1.234 5.715 -5.105 1.00 97.44 85 TYR A O 1
ATOM 698 N N . GLY A 1 86 ? 3.124 6.243 -6.189 1.00 96.62 86 GLY A N 1
ATOM 699 C CA . GLY A 1 86 ? 3.884 6.580 -4.984 1.00 96.62 86 GLY A CA 1
ATOM 700 C C . GLY A 1 86 ? 3.215 7.646 -4.116 1.00 96.62 86 GLY A C 1
ATOM 701 O O . GLY A 1 86 ? 3.238 7.548 -2.890 1.00 96.62 86 GLY A O 1
ATOM 702 N N . ASP A 1 87 ? 2.554 8.629 -4.722 1.00 97.81 87 ASP A N 1
ATOM 703 C CA . ASP A 1 87 ? 1.811 9.670 -4.011 1.00 97.81 87 ASP A CA 1
ATOM 704 C C . ASP A 1 87 ? 0.604 9.110 -3.238 1.00 97.81 87 ASP A C 1
ATOM 706 O O . ASP A 1 87 ? 0.431 9.423 -2.056 1.00 97.81 87 ASP A O 1
ATOM 710 N N . ILE A 1 88 ? -0.173 8.216 -3.856 1.00 98.38 88 ILE A N 1
ATOM 711 C CA . ILE A 1 88 ? -1.337 7.562 -3.236 1.00 98.38 88 ILE A CA 1
ATOM 712 C C . ILE A 1 88 ? -0.891 6.666 -2.074 1.00 98.38 88 ILE A C 1
ATOM 714 O O . ILE A 1 88 ? -1.450 6.734 -0.973 1.00 98.38 88 ILE A O 1
ATOM 718 N N . ILE A 1 89 ? 0.148 5.853 -2.288 1.00 97.88 89 ILE A N 1
ATOM 719 C CA . ILE A 1 89 ? 0.686 4.950 -1.262 1.00 97.88 89 ILE A CA 1
ATOM 720 C C . ILE A 1 89 ? 1.254 5.761 -0.090 1.00 97.88 89 ILE A C 1
ATOM 722 O O . ILE A 1 89 ? 0.949 5.473 1.068 1.00 97.88 89 ILE A O 1
ATOM 726 N N . LYS A 1 90 ? 2.006 6.835 -0.365 1.00 96.12 90 LYS A N 1
ATOM 727 C CA . LYS A 1 90 ? 2.568 7.724 0.662 1.00 96.12 90 LYS A CA 1
ATOM 728 C C . LYS A 1 90 ? 1.483 8.420 1.484 1.00 96.12 90 LYS A C 1
ATOM 730 O O . LYS A 1 90 ? 1.606 8.489 2.711 1.00 96.12 90 LYS A O 1
ATOM 735 N N . ALA A 1 91 ? 0.430 8.928 0.843 1.00 96.94 91 ALA A N 1
ATOM 736 C CA . ALA A 1 91 ? -0.699 9.547 1.536 1.00 96.94 91 ALA A CA 1
ATOM 737 C C . ALA A 1 91 ? -1.403 8.538 2.457 1.00 96.94 91 ALA A C 1
ATOM 739 O O . ALA A 1 91 ? -1.658 8.832 3.626 1.00 96.94 91 ALA A O 1
ATOM 740 N N . THR A 1 92 ? -1.621 7.319 1.958 1.00 97.06 92 THR A N 1
ATOM 741 C CA . THR A 1 92 ? -2.224 6.214 2.716 1.00 97.06 92 THR A CA 1
ATOM 742 C C . THR A 1 92 ? -1.374 5.840 3.927 1.00 97.06 92 THR A C 1
ATOM 744 O O . THR A 1 92 ? -1.892 5.804 5.038 1.00 97.06 92 THR A O 1
ATOM 747 N N . LEU A 1 93 ? -0.063 5.647 3.749 1.00 94.69 93 LEU A N 1
ATOM 748 C CA . LEU A 1 93 ? 0.889 5.388 4.837 1.00 94.69 93 LEU A CA 1
ATOM 749 C C . LEU A 1 93 ? 0.854 6.492 5.900 1.00 94.69 93 LEU A C 1
ATOM 751 O O . LEU A 1 93 ? 0.806 6.212 7.099 1.00 94.69 93 LEU A O 1
ATOM 755 N N . SER A 1 94 ? 0.867 7.753 5.459 1.00 93.88 94 SER A N 1
ATOM 756 C CA . SER A 1 94 ? 0.862 8.918 6.348 1.00 93.88 94 SER A CA 1
ATOM 757 C C . SER A 1 94 ? -0.409 8.945 7.189 1.00 93.88 94 SER A C 1
ATOM 759 O O . SER A 1 94 ? -0.331 9.092 8.410 1.00 93.88 94 SER A O 1
ATOM 761 N N . LYS A 1 95 ? -1.564 8.690 6.563 1.00 95.06 95 LYS A N 1
ATOM 762 C CA . LYS A 1 95 ? -2.847 8.674 7.260 1.00 95.06 95 LYS A CA 1
ATOM 763 C C . LYS A 1 95 ? -3.015 7.463 8.174 1.00 95.06 95 LYS A C 1
ATOM 765 O O . LYS A 1 95 ? -3.439 7.609 9.315 1.00 95.06 95 LYS A O 1
ATOM 770 N N . ALA A 1 96 ? -2.610 6.283 7.717 1.00 92.31 96 ALA A N 1
ATOM 771 C CA . ALA A 1 96 ? -2.615 5.054 8.503 1.00 92.31 96 ALA A CA 1
ATOM 772 C C . ALA A 1 96 ? -1.749 5.187 9.772 1.00 92.31 96 ALA A C 1
ATOM 774 O O . ALA A 1 96 ? -2.125 4.722 10.849 1.00 92.31 96 ALA A O 1
ATOM 775 N N . ARG A 1 97 ? -0.616 5.894 9.666 1.00 91.50 97 ARG A N 1
ATOM 776 C CA . ARG A 1 97 ? 0.265 6.211 10.797 1.00 91.50 97 ARG A CA 1
ATOM 777 C C . ARG A 1 97 ? -0.376 7.179 11.795 1.00 91.50 97 ARG A C 1
ATOM 779 O O . ARG A 1 97 ? -0.205 6.975 12.992 1.00 91.50 97 ARG A O 1
ATOM 786 N N . GLU A 1 98 ? -1.084 8.208 11.323 1.00 91.31 98 GLU A N 1
ATOM 787 C CA . GLU A 1 98 ? -1.840 9.129 12.192 1.00 91.31 98 GLU A CA 1
ATOM 788 C C . GLU A 1 98 ? -2.931 8.400 12.982 1.00 91.31 98 GLU A C 1
ATOM 790 O O . GLU A 1 98 ? -3.143 8.700 14.152 1.00 91.31 98 GLU A O 1
ATOM 795 N N . ILE A 1 99 ? -3.596 7.428 12.351 1.00 90.12 99 ILE A N 1
ATOM 796 C CA . ILE A 1 99 ? -4.666 6.639 12.971 1.00 90.12 99 ILE A CA 1
ATOM 797 C C . ILE A 1 99 ? -4.102 5.697 14.039 1.00 90.12 99 ILE A C 1
ATOM 799 O O . ILE A 1 99 ? -4.610 5.649 15.158 1.00 90.12 99 ILE A O 1
ATOM 803 N N . ASN A 1 100 ? -3.063 4.923 13.708 1.00 86.81 100 ASN A N 1
ATOM 804 C CA . ASN A 1 100 ? -2.444 3.997 14.651 1.00 86.81 100 ASN A CA 1
ATOM 805 C C . ASN A 1 100 ? -0.972 3.735 14.299 1.00 86.81 100 ASN A C 1
ATOM 807 O O . ASN A 1 100 ? -0.655 2.896 13.451 1.00 86.81 100 ASN A O 1
ATOM 811 N N . LYS A 1 101 ? -0.057 4.417 15.001 1.00 88.38 101 LYS A N 1
ATOM 812 C CA . LYS A 1 101 ? 1.395 4.313 14.774 1.00 88.38 101 LYS A CA 1
ATOM 813 C C . LYS A 1 101 ? 1.909 2.872 14.885 1.00 88.38 101 LYS A C 1
ATOM 815 O O . LYS A 1 101 ? 2.714 2.464 14.052 1.00 88.38 101 LYS A O 1
ATOM 820 N N . LEU A 1 102 ? 1.448 2.112 15.883 1.00 86.25 102 LEU A N 1
ATOM 821 C CA . LEU A 1 102 ? 1.922 0.747 16.137 1.00 86.25 102 LEU A CA 1
ATOM 822 C C . LEU A 1 102 ? 1.459 -0.219 15.042 1.00 86.25 102 LEU A C 1
ATOM 824 O O . LEU A 1 102 ? 2.281 -0.908 14.444 1.00 86.25 102 LEU A O 1
ATOM 828 N N . ASN A 1 103 ? 0.162 -0.230 14.727 1.00 88.88 103 ASN A N 1
ATOM 829 C CA . ASN A 1 103 ? -0.360 -1.112 13.683 1.00 88.88 103 ASN A CA 1
ATOM 830 C C . ASN A 1 103 ? 0.174 -0.735 12.298 1.00 88.88 103 ASN A C 1
ATOM 832 O O . ASN A 1 103 ? 0.389 -1.614 11.464 1.00 88.88 103 ASN A O 1
ATOM 836 N N . CYS A 1 104 ? 0.440 0.550 12.055 1.00 91.88 104 CYS A N 1
ATOM 837 C CA . CYS A 1 104 ? 1.108 0.993 10.838 1.00 91.88 104 CYS A CA 1
ATOM 838 C C . CYS A 1 104 ? 2.540 0.433 10.754 1.00 91.88 104 CYS A C 1
ATOM 840 O O . CYS A 1 104 ? 2.925 -0.068 9.702 1.00 91.88 104 CYS A O 1
ATOM 842 N N . ALA A 1 105 ? 3.298 0.414 11.860 1.00 89.12 105 ALA A N 1
ATOM 843 C CA . ALA A 1 105 ? 4.634 -0.202 11.919 1.00 89.12 105 ALA A CA 1
ATOM 844 C C . ALA A 1 105 ? 4.606 -1.697 11.627 1.00 89.12 105 ALA A C 1
ATOM 846 O O . ALA A 1 105 ? 5.358 -2.173 10.776 1.00 89.12 105 ALA A O 1
ATOM 847 N N . ILE A 1 106 ? 3.680 -2.415 12.262 1.00 90.69 106 ILE A N 1
ATOM 848 C CA . ILE A 1 106 ? 3.484 -3.844 12.013 1.00 90.69 106 ILE A CA 1
ATOM 849 C C . ILE A 1 106 ? 3.126 -4.084 10.540 1.00 90.69 106 ILE A C 1
ATOM 851 O O . ILE A 1 106 ? 3.677 -4.978 9.909 1.00 90.69 106 ILE A O 1
ATOM 855 N N . THR A 1 107 ? 2.265 -3.252 9.954 1.00 94.25 107 THR A N 1
ATOM 856 C CA . THR A 1 107 ? 1.858 -3.385 8.545 1.00 94.25 107 THR A CA 1
ATOM 857 C C . THR A 1 107 ? 3.007 -3.106 7.573 1.00 94.25 107 THR A C 1
ATOM 859 O O . THR A 1 107 ? 3.172 -3.831 6.596 1.00 94.25 107 THR A O 1
ATOM 862 N N . MET A 1 108 ? 3.837 -2.092 7.834 1.00 93.25 108 MET A N 1
ATOM 863 C CA . MET A 1 108 ? 5.032 -1.820 7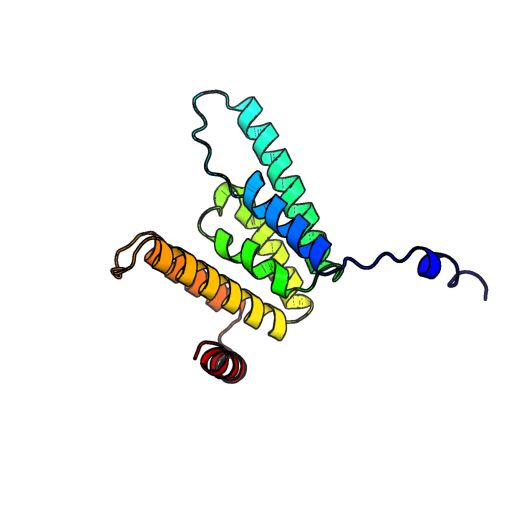.025 1.00 93.25 108 MET A CA 1
ATOM 864 C C . MET A 1 108 ? 6.037 -2.979 7.095 1.00 93.25 108 MET A C 1
ATOM 866 O O . MET A 1 108 ? 6.632 -3.355 6.087 1.00 93.25 108 MET A O 1
ATOM 870 N N . GLN A 1 109 ? 6.185 -3.595 8.267 1.00 91.00 109 GLN A N 1
ATOM 871 C CA . GLN A 1 109 ? 7.004 -4.790 8.439 1.00 91.00 109 GLN A CA 1
ATOM 872 C C . GLN A 1 109 ? 6.435 -5.995 7.671 1.00 91.00 109 GLN A C 1
ATOM 874 O O . GLN A 1 109 ? 7.193 -6.676 6.983 1.00 91.00 109 GLN A O 1
ATOM 879 N N . LEU A 1 110 ? 5.116 -6.222 7.723 1.00 94.06 110 LEU A N 1
ATOM 880 C CA . LEU A 1 110 ? 4.443 -7.259 6.928 1.00 94.06 110 LEU A CA 1
ATOM 881 C C . LEU A 1 110 ? 4.670 -7.051 5.424 1.00 94.06 110 LEU A C 1
ATOM 883 O O . LEU A 1 110 ? 4.949 -8.009 4.712 1.00 94.06 110 LEU A O 1
ATOM 887 N N . ALA A 1 111 ? 4.632 -5.804 4.947 1.00 96.00 111 ALA A N 1
ATOM 888 C CA . ALA A 1 111 ? 4.922 -5.480 3.550 1.00 96.00 111 ALA A CA 1
ATOM 889 C C . ALA A 1 111 ? 6.358 -5.860 3.147 1.00 96.00 111 ALA A C 1
ATOM 891 O O . ALA A 1 111 ? 6.575 -6.439 2.084 1.00 96.00 111 ALA A O 1
ATOM 892 N N . MET A 1 112 ? 7.343 -5.575 4.009 1.00 94.00 112 MET A N 1
ATOM 893 C CA . MET A 1 112 ? 8.737 -5.971 3.778 1.00 94.00 112 MET A CA 1
ATOM 894 C C . MET A 1 112 ? 8.915 -7.492 3.777 1.00 94.00 112 MET A C 1
ATOM 896 O O . MET A 1 112 ? 9.666 -8.014 2.956 1.00 94.00 112 MET A O 1
ATOM 900 N N . GLN A 1 113 ? 8.232 -8.205 4.676 1.00 91.38 113 GLN A N 1
ATOM 901 C CA . GLN A 1 113 ? 8.257 -9.668 4.702 1.00 91.38 113 GLN A CA 1
ATOM 902 C C . GLN A 1 113 ? 7.643 -10.264 3.440 1.00 91.38 113 GLN A C 1
ATOM 904 O O . GLN A 1 113 ? 8.256 -11.139 2.841 1.00 91.38 113 GLN A O 1
ATOM 909 N N . ALA A 1 114 ? 6.480 -9.766 3.011 1.00 92.12 114 ALA A N 1
ATOM 910 C CA . ALA A 1 114 ? 5.834 -10.210 1.782 1.00 92.12 114 ALA A CA 1
ATOM 911 C C . ALA A 1 114 ? 6.763 -10.021 0.574 1.00 92.12 114 ALA A C 1
ATOM 913 O O . ALA A 1 114 ? 6.985 -10.964 -0.178 1.00 92.12 114 ALA A O 1
ATOM 914 N N . LEU A 1 115 ? 7.399 -8.850 0.444 1.00 93.12 115 LEU A N 1
ATOM 915 C CA . LEU A 1 115 ? 8.354 -8.585 -0.637 1.00 93.12 115 LEU A CA 1
ATOM 916 C C . LEU A 1 115 ? 9.582 -9.511 -0.583 1.00 93.12 115 LEU A C 1
ATOM 918 O O . LEU A 1 115 ? 10.061 -9.975 -1.616 1.00 93.12 115 LEU A O 1
ATOM 922 N N . PHE A 1 116 ? 10.092 -9.801 0.615 1.00 91.94 116 PHE A N 1
ATOM 923 C CA . PHE A 1 116 ? 11.204 -10.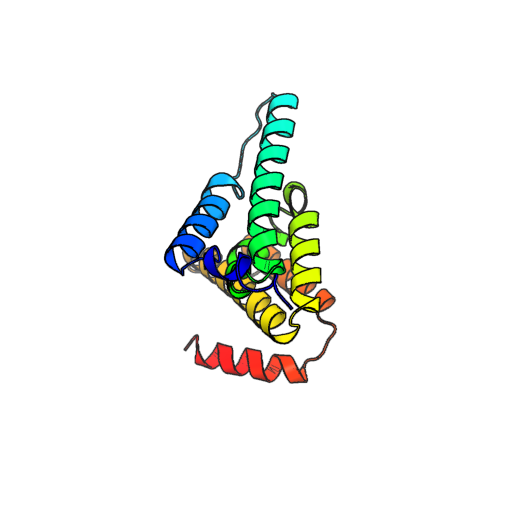734 0.795 1.00 91.94 116 PHE A CA 1
ATOM 924 C C . PHE A 1 116 ? 10.817 -12.177 0.436 1.00 91.94 116 PHE A C 1
ATOM 926 O O . PHE A 1 116 ? 11.588 -12.865 -0.231 1.00 91.94 116 PHE A O 1
ATOM 933 N N . CYS A 1 117 ? 9.620 -12.624 0.823 1.00 91.81 117 CYS A N 1
ATOM 934 C CA . CYS A 1 117 ? 9.081 -13.928 0.437 1.00 91.81 117 CYS A CA 1
ATOM 935 C C . CYS A 1 117 ? 8.902 -14.031 -1.084 1.00 91.81 117 CYS A C 1
ATOM 937 O O . CYS A 1 117 ? 9.359 -15.008 -1.675 1.00 91.81 117 CYS A O 1
ATOM 939 N N . ASP A 1 118 ? 8.327 -13.006 -1.723 1.00 91.19 118 ASP A N 1
ATOM 940 C CA . ASP A 1 118 ? 8.169 -12.936 -3.182 1.00 91.19 118 ASP A CA 1
ATOM 941 C C . ASP A 1 118 ? 9.534 -13.030 -3.893 1.00 91.19 118 ASP A C 1
ATOM 943 O O . ASP A 1 118 ? 9.668 -13.698 -4.920 1.00 91.19 118 ASP A O 1
ATOM 947 N N . MET A 1 119 ? 10.573 -12.392 -3.340 1.00 92.50 119 MET A N 1
ATOM 948 C CA . MET A 1 119 ? 11.944 -12.485 -3.852 1.00 92.50 119 MET A CA 1
ATOM 949 C C . MET A 1 119 ? 12.513 -13.904 -3.699 1.00 92.50 119 MET A C 1
ATOM 951 O O . MET A 1 119 ? 13.087 -14.426 -4.652 1.00 92.50 119 MET A O 1
ATOM 955 N N . LEU A 1 120 ? 12.360 -14.541 -2.532 1.00 90.06 120 LEU A N 1
ATOM 956 C CA . LEU A 1 120 ? 12.864 -15.901 -2.291 1.00 90.06 120 LEU A CA 1
ATOM 957 C C . LEU A 1 120 ? 12.196 -16.947 -3.187 1.00 90.06 120 LEU A C 1
ATOM 959 O O . LEU A 1 120 ? 12.859 -17.883 -3.631 1.00 90.06 120 LEU A O 1
ATOM 963 N N . GLN A 1 121 ? 10.908 -16.775 -3.490 1.00 91.38 121 GLN A N 1
ATOM 964 C CA . GLN A 1 121 ? 10.191 -17.648 -4.422 1.00 91.38 121 GLN A CA 1
ATOM 965 C C . GLN A 1 121 ? 10.757 -17.563 -5.846 1.00 91.38 121 GLN A C 1
ATOM 967 O O . GLN A 1 121 ? 10.838 -18.576 -6.537 1.00 91.38 121 GLN A O 1
ATOM 972 N N . LYS A 1 122 ? 11.184 -16.373 -6.285 1.00 91.69 122 LYS A N 1
ATOM 973 C CA . LYS A 1 122 ? 11.800 -16.163 -7.609 1.00 91.69 122 LYS A CA 1
ATOM 974 C C . LYS A 1 122 ? 13.278 -16.541 -7.645 1.00 91.69 122 LYS A C 1
ATOM 976 O O . LYS A 1 122 ? 13.790 -16.962 -8.680 1.00 91.69 122 LYS A O 1
ATOM 981 N N . HIS A 1 123 ? 13.969 -16.366 -6.523 1.00 90.38 123 HIS A N 1
ATOM 982 C CA . HIS A 1 123 ? 15.411 -16.531 -6.400 1.00 90.38 123 HIS A CA 1
ATOM 983 C C . HIS A 1 123 ? 15.739 -17.392 -5.171 1.00 90.38 123 HIS A C 1
ATOM 985 O O . HIS A 1 123 ? 15.967 -16.842 -4.094 1.00 90.38 123 HIS A O 1
ATOM 991 N N . PRO A 1 124 ? 15.841 -18.728 -5.323 1.00 84.88 124 PRO A N 1
ATOM 992 C CA . PRO A 1 124 ? 16.126 -19.639 -4.208 1.00 84.88 124 PRO A CA 1
ATOM 993 C C . PRO A 1 124 ? 17.467 -19.372 -3.503 1.00 84.88 124 PRO A C 1
ATOM 995 O O . PRO A 1 124 ? 17.625 -19.677 -2.325 1.00 84.88 124 PRO A O 1
ATOM 998 N N . ALA A 1 125 ? 18.434 -18.786 -4.217 1.00 87.06 125 ALA A N 1
ATOM 999 C CA . ALA A 1 125 ? 19.732 -18.371 -3.688 1.00 87.06 125 ALA A CA 1
ATOM 1000 C C . ALA A 1 125 ? 19.992 -16.889 -4.023 1.00 87.06 125 ALA A C 1
ATOM 1002 O O . ALA A 1 125 ? 20.716 -16.582 -4.976 1.00 87.06 125 ALA A O 1
ATOM 1003 N N . PRO A 1 126 ? 19.370 -15.947 -3.292 1.00 85.31 126 PRO A N 1
ATOM 1004 C CA . PRO A 1 126 ? 19.448 -14.538 -3.635 1.00 85.31 126 PRO A CA 1
ATOM 1005 C C . PRO A 1 126 ? 20.820 -13.956 -3.280 1.00 85.31 126 PRO A C 1
ATOM 1007 O O . PRO A 1 126 ? 21.361 -14.194 -2.198 1.00 85.31 126 PRO A O 1
ATOM 1010 N N . THR A 1 127 ? 21.382 -13.134 -4.166 1.00 88.31 127 THR A N 1
ATOM 1011 C CA . THR A 1 127 ? 22.595 -12.361 -3.870 1.00 88.31 127 THR A CA 1
ATOM 1012 C C . THR A 1 127 ? 22.237 -10.943 -3.434 1.00 88.31 127 THR A C 1
ATOM 1014 O O . THR A 1 127 ? 21.205 -10.387 -3.807 1.00 88.31 127 THR A O 1
ATOM 1017 N N . ARG A 1 128 ? 23.123 -10.300 -2.663 1.00 85.88 128 ARG A N 1
ATOM 1018 C CA . ARG A 1 128 ? 22.909 -8.927 -2.157 1.00 85.88 128 ARG A CA 1
ATOM 1019 C C . ARG A 1 128 ? 22.852 -7.850 -3.250 1.00 85.88 128 ARG A C 1
ATOM 1021 O O . ARG A 1 128 ? 22.553 -6.700 -2.936 1.00 85.88 128 ARG A O 1
ATOM 1028 N N . GLN A 1 129 ? 23.200 -8.201 -4.486 1.00 89.81 129 GLN A N 1
ATOM 1029 C CA . GLN A 1 129 ? 23.205 -7.306 -5.644 1.00 89.81 129 GLN A CA 1
ATOM 1030 C C . GLN A 1 129 ? 21.955 -7.472 -6.517 1.00 89.81 129 GLN A C 1
ATOM 1032 O O . GLN A 1 129 ? 21.803 -6.731 -7.483 1.00 89.81 129 GLN A O 1
ATOM 1037 N N . LEU A 1 130 ? 21.062 -8.417 -6.191 1.00 92.25 130 LEU A N 1
ATOM 1038 C CA . LEU A 1 130 ? 19.822 -8.591 -6.940 1.00 92.25 130 LEU A CA 1
ATOM 1039 C C . LEU A 1 130 ? 18.973 -7.312 -6.898 1.00 92.25 130 LEU A C 1
ATOM 1041 O O . LEU A 1 130 ? 18.804 -6.751 -5.810 1.00 92.25 130 LEU A O 1
ATOM 1045 N N . PRO A 1 131 ? 18.394 -6.881 -8.034 1.00 91.94 131 PRO A N 1
ATOM 1046 C CA . PRO A 1 131 ? 17.508 -5.720 -8.086 1.00 91.94 131 PRO A CA 1
ATOM 1047 C C . PRO A 1 131 ? 16.386 -5.780 -7.043 1.00 91.94 131 PRO A C 1
ATOM 1049 O O . PRO A 1 131 ? 16.219 -4.826 -6.290 1.00 91.94 131 PRO A O 1
ATOM 1052 N N . ASP A 1 132 ? 15.717 -6.927 -6.907 1.00 89.75 132 ASP A N 1
ATOM 1053 C CA . ASP A 1 132 ? 14.657 -7.157 -5.914 1.00 89.75 132 ASP A CA 1
ATOM 1054 C C . ASP A 1 132 ? 15.158 -6.962 -4.467 1.00 89.75 132 ASP A C 1
ATOM 1056 O O . ASP A 1 132 ? 14.465 -6.401 -3.617 1.00 89.75 132 ASP A O 1
ATOM 1060 N N . PHE A 1 133 ? 16.403 -7.359 -4.174 1.00 91.88 133 PHE A N 1
ATOM 1061 C CA . PHE A 1 133 ? 17.003 -7.150 -2.854 1.00 91.88 133 PHE A CA 1
ATOM 1062 C C . PHE A 1 133 ? 17.361 -5.677 -2.613 1.00 91.88 133 PHE A C 1
ATOM 1064 O O . PHE A 1 133 ? 17.210 -5.166 -1.501 1.00 91.88 133 PHE A O 1
ATOM 1071 N N . LEU A 1 134 ? 17.833 -4.970 -3.644 1.00 93.94 134 LEU A N 1
ATOM 1072 C CA . LEU A 1 134 ? 18.087 -3.529 -3.573 1.00 93.94 134 LEU A CA 1
ATOM 1073 C C . LEU A 1 134 ? 16.783 -2.742 -3.390 1.00 93.94 134 LEU A C 1
ATOM 1075 O O . LEU A 1 134 ? 16.755 -1.800 -2.597 1.00 93.94 134 LEU A O 1
ATOM 1079 N N . GLU A 1 135 ? 15.706 -3.168 -4.050 1.00 94.00 135 GLU A N 1
ATOM 1080 C CA . GLU A 1 135 ? 14.361 -2.620 -3.884 1.00 94.00 135 GLU A CA 1
ATOM 1081 C C . GLU A 1 135 ? 13.880 -2.771 -2.435 1.00 94.00 135 GLU A C 1
ATOM 1083 O O . GLU A 1 135 ? 13.498 -1.783 -1.804 1.00 94.00 135 GLU A 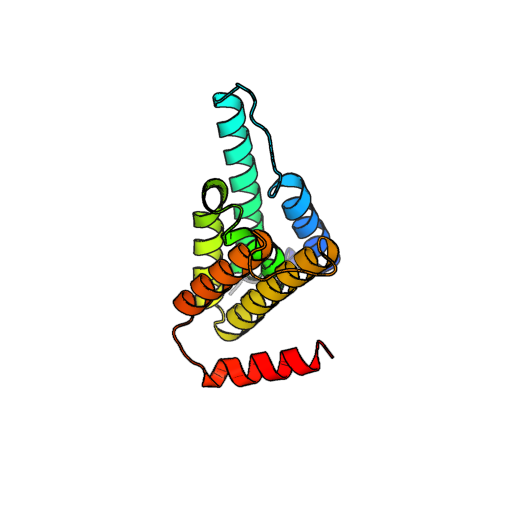O 1
ATOM 1088 N N . LEU A 1 136 ? 13.994 -3.976 -1.864 1.00 93.31 136 LEU A N 1
ATOM 1089 C CA . LEU A 1 136 ? 13.659 -4.238 -0.463 1.00 93.31 136 LEU A CA 1
ATOM 1090 C C . LEU A 1 136 ? 14.465 -3.350 0.499 1.00 93.31 136 LEU A C 1
ATOM 1092 O O . LEU A 1 136 ? 13.917 -2.823 1.471 1.00 93.31 136 LEU A O 1
ATOM 1096 N N . LYS A 1 137 ? 15.763 -3.148 0.236 1.00 93.12 137 LYS A N 1
ATOM 1097 C CA . LYS A 1 137 ? 16.611 -2.259 1.049 1.00 93.12 137 LYS A CA 1
ATOM 1098 C C . LYS A 1 137 ? 16.172 -0.801 0.965 1.00 93.12 137 LYS A C 1
ATOM 1100 O O . LYS A 1 137 ? 16.165 -0.116 1.989 1.00 93.12 137 LYS A O 1
ATOM 1105 N N . GLU A 1 138 ? 15.824 -0.316 -0.223 1.00 95.00 138 GLU A N 1
ATOM 1106 C CA . GLU A 1 138 ? 15.326 1.050 -0.387 1.00 95.00 138 GLU A CA 1
ATOM 1107 C C . GLU A 1 138 ? 13.955 1.213 0.284 1.00 95.00 138 GLU A C 1
ATOM 1109 O O . GLU A 1 138 ? 13.742 2.201 0.988 1.00 95.00 138 GLU A O 1
ATOM 1114 N N . LEU A 1 139 ? 13.065 0.219 0.184 1.00 94.88 139 LEU A N 1
ATOM 1115 C CA . LEU A 1 139 ? 11.782 0.208 0.891 1.00 94.88 139 LEU A CA 1
ATOM 1116 C C . LEU A 1 139 ? 11.989 0.311 2.410 1.00 94.88 139 LEU A C 1
ATOM 1118 O O . LEU A 1 139 ? 11.408 1.183 3.060 1.00 94.88 139 LEU A O 1
ATOM 1122 N N . ALA A 1 140 ? 12.889 -0.507 2.964 1.00 91.38 140 ALA A N 1
ATOM 1123 C CA . ALA A 1 140 ? 13.251 -0.481 4.381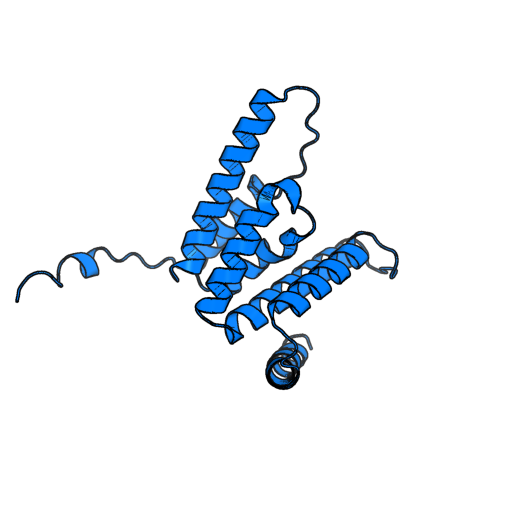 1.00 91.38 140 ALA A CA 1
ATOM 1124 C C . ALA A 1 140 ? 13.779 0.893 4.819 1.00 91.38 140 ALA A C 1
ATOM 1126 O O . ALA A 1 140 ? 13.390 1.427 5.863 1.00 91.38 140 ALA A O 1
ATOM 1127 N N . LYS A 1 141 ? 14.647 1.499 4.001 1.00 92.00 141 LYS A N 1
ATOM 1128 C CA . LYS A 1 141 ? 15.185 2.840 4.245 1.00 92.00 141 LYS A CA 1
ATOM 1129 C C . LYS A 1 141 ? 14.071 3.887 4.263 1.00 92.00 141 LYS A C 1
ATOM 1131 O O . LYS A 1 141 ? 14.036 4.712 5.176 1.00 92.00 141 LYS A O 1
ATOM 1136 N N . ARG A 1 142 ? 13.142 3.847 3.301 1.00 91.62 142 ARG A N 1
ATOM 1137 C CA . ARG A 1 142 ? 11.994 4.768 3.251 1.00 91.62 142 ARG A CA 1
ATOM 1138 C C . ARG A 1 142 ? 11.098 4.617 4.476 1.00 91.62 142 ARG A C 1
ATOM 1140 O O . ARG A 1 142 ? 10.771 5.629 5.092 1.00 91.62 142 ARG A O 1
ATOM 1147 N N . PHE A 1 143 ? 10.762 3.392 4.875 1.00 90.75 143 PHE A N 1
ATOM 1148 C CA . PHE A 1 143 ? 9.949 3.146 6.070 1.00 90.75 143 PHE A CA 1
ATOM 1149 C C . PHE A 1 143 ? 10.634 3.622 7.353 1.00 90.75 143 PHE A C 1
ATOM 1151 O O . PHE A 1 143 ? 9.986 4.250 8.189 1.00 90.75 143 PHE A O 1
ATOM 1158 N N . SER A 1 144 ? 11.948 3.427 7.486 1.00 85.44 144 SER A N 1
ATOM 1159 C CA . SER A 1 144 ? 12.716 3.925 8.636 1.00 85.44 144 SER A CA 1
ATOM 1160 C C . SER A 1 144 ? 12.608 5.448 8.793 1.00 85.44 144 SER A C 1
ATOM 1162 O O . SER A 1 144 ? 12.288 5.948 9.875 1.00 85.44 144 SER A O 1
ATOM 1164 N N . VAL A 1 145 ? 12.764 6.196 7.692 1.00 85.50 145 VAL A N 1
ATOM 1165 C CA . VAL A 1 145 ? 12.597 7.661 7.688 1.00 85.50 145 VAL A CA 1
ATOM 1166 C C . VAL A 1 145 ? 11.173 8.066 8.087 1.00 85.50 145 VAL A C 1
ATOM 1168 O O . VAL A 1 145 ? 10.984 9.075 8.763 1.00 85.50 145 VAL A O 1
ATOM 1171 N N . MET A 1 146 ? 10.162 7.273 7.720 1.00 78.12 146 MET A N 1
ATOM 1172 C CA . MET A 1 146 ? 8.765 7.550 8.064 1.00 78.12 146 MET A CA 1
ATOM 1173 C C . MET A 1 146 ? 8.427 7.292 9.537 1.00 78.12 146 MET A C 1
ATOM 1175 O O . MET A 1 146 ? 7.472 7.888 10.035 1.00 78.12 146 MET A O 1
ATOM 1179 N N . PHE A 1 147 ? 9.163 6.451 10.261 1.00 68.31 147 PHE A N 1
ATOM 1180 C CA . PHE A 1 147 ? 8.875 6.214 11.679 1.00 68.31 147 PHE A CA 1
ATOM 1181 C C . PHE A 1 147 ? 9.533 7.213 12.624 1.00 68.31 147 PHE A C 1
ATOM 1183 O O . PHE A 1 147 ? 8.972 7.477 13.693 1.00 68.31 147 PHE A O 1
ATOM 1190 N N . GLY A 1 148 ? 10.691 7.763 12.243 1.00 58.91 148 GLY A N 1
ATOM 1191 C CA . GLY A 1 148 ? 11.621 8.317 13.225 1.00 58.91 148 GLY A CA 1
ATOM 1192 C C . GLY A 1 148 ? 12.122 7.194 14.145 1.00 58.91 148 GLY A C 1
ATOM 1193 O O . GLY A 1 148 ? 11.379 6.283 14.506 1.00 58.91 148 GLY A O 1
ATOM 1194 N N . LEU A 1 149 ? 13.408 7.190 14.478 1.00 51.06 149 LEU A N 1
ATOM 1195 C CA . LEU A 1 149 ? 14.069 6.088 15.186 1.00 51.06 149 LEU A CA 1
ATOM 1196 C C . LEU A 1 149 ? 13.560 5.915 16.634 1.00 51.06 149 LEU A C 1
ATOM 1198 O O . LEU A 1 149 ? 14.231 6.312 17.576 1.00 51.06 149 LEU A O 1
ATOM 1202 N N . ASP A 1 150 ? 12.411 5.270 16.832 1.00 55.47 150 ASP A N 1
ATOM 1203 C CA . ASP A 1 150 ? 11.969 4.752 18.134 1.00 55.47 150 ASP A CA 1
ATOM 1204 C C . ASP A 1 150 ? 12.280 3.247 18.208 1.00 55.47 150 ASP A C 1
ATOM 1206 O O . ASP A 1 150 ? 11.406 2.375 18.171 1.00 55.47 150 ASP A O 1
ATOM 1210 N N . ALA A 1 151 ? 13.578 2.935 18.282 1.00 50.88 151 ALA A N 1
ATOM 1211 C CA . ALA A 1 151 ? 14.111 1.569 18.299 1.00 50.88 151 ALA A CA 1
ATOM 1212 C C . ALA A 1 151 ? 13.538 0.696 19.436 1.00 50.88 151 ALA A C 1
ATOM 1214 O O . ALA A 1 151 ? 13.480 -0.526 19.311 1.00 50.88 151 ALA A O 1
ATOM 1215 N N . VAL A 1 152 ? 13.071 1.313 20.527 1.00 50.75 152 VAL A N 1
ATOM 1216 C CA . VAL A 1 152 ? 12.552 0.621 21.717 1.00 50.75 152 VAL A CA 1
ATOM 1217 C C . VAL A 1 152 ? 11.173 -0.003 21.467 1.00 50.75 152 VAL A C 1
ATOM 1219 O O . VAL A 1 152 ? 10.958 -1.149 21.847 1.00 50.75 152 VAL A O 1
ATOM 1222 N N . LYS A 1 153 ? 10.266 0.685 20.756 1.00 52.34 153 LYS A N 1
ATOM 1223 C CA . LYS A 1 153 ? 8.922 0.159 20.426 1.00 52.34 153 LYS A CA 1
ATOM 1224 C C . LYS A 1 153 ? 8.951 -0.835 19.264 1.00 52.34 153 LYS A C 1
ATOM 1226 O O . LYS A 1 153 ? 8.183 -1.792 19.246 1.00 52.34 153 LYS A O 1
ATOM 1231 N N . ASN A 1 154 ? 9.885 -0.656 18.327 1.00 51.94 154 ASN A N 1
ATOM 1232 C CA . ASN A 1 154 ? 10.110 -1.627 17.256 1.00 51.94 154 ASN A CA 1
ATOM 1233 C C . ASN A 1 154 ? 10.687 -2.948 17.773 1.00 51.94 154 ASN A C 1
ATOM 1235 O O . ASN A 1 154 ? 10.449 -3.976 17.153 1.00 51.94 154 ASN A O 1
ATOM 1239 N N . ARG A 1 155 ? 11.398 -2.961 18.910 1.00 52.69 155 ARG A N 1
ATOM 1240 C CA . ARG A 1 155 ? 11.968 -4.192 19.477 1.00 52.69 155 ARG A CA 1
ATOM 1241 C C . ARG A 1 155 ? 10.889 -5.207 19.865 1.00 52.69 155 ARG A C 1
ATOM 1243 O O . ARG A 1 155 ? 11.079 -6.397 19.630 1.00 52.69 155 ARG A O 1
ATOM 1250 N N . GLU A 1 156 ? 9.755 -4.759 20.399 1.00 52.50 156 GLU A N 1
ATOM 1251 C CA . GLU A 1 156 ? 8.624 -5.635 20.746 1.00 52.50 156 GLU A CA 1
ATOM 1252 C C . GLU A 1 156 ? 7.922 -6.190 19.501 1.00 52.50 156 GLU A C 1
ATOM 1254 O O . GLU A 1 156 ? 7.678 -7.394 19.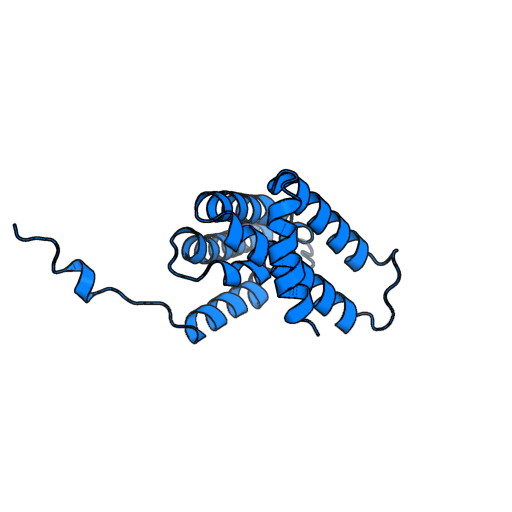425 1.00 52.50 156 GLU A O 1
ATOM 1259 N N . ALA A 1 157 ? 7.687 -5.351 18.486 1.00 47.44 157 ALA A N 1
ATOM 1260 C CA . ALA A 1 157 ? 7.112 -5.773 17.206 1.00 47.44 157 ALA A CA 1
ATOM 1261 C C . ALA A 1 157 ? 8.034 -6.742 16.441 1.00 47.44 157 ALA A C 1
ATOM 1263 O O . ALA A 1 157 ? 7.565 -7.746 15.908 1.00 47.44 157 ALA A O 1
ATOM 1264 N N . LEU A 1 158 ? 9.349 -6.494 16.453 1.00 45.22 158 LEU A N 1
ATOM 1265 C CA . LEU A 1 158 ? 10.362 -7.362 15.847 1.00 45.22 158 LEU A CA 1
ATOM 1266 C C . LEU A 1 158 ? 10.477 -8.702 16.595 1.00 45.22 158 LEU A C 1
ATOM 1268 O O . LEU A 1 158 ? 10.631 -9.748 15.972 1.00 45.22 158 LEU A O 1
ATOM 1272 N N . THR A 1 159 ? 10.348 -8.690 17.929 1.00 52.12 159 THR A N 1
ATOM 1273 C CA . THR A 1 159 ? 10.372 -9.908 18.763 1.00 52.12 159 THR A CA 1
ATOM 1274 C C . THR A 1 159 ? 9.102 -10.745 18.582 1.00 52.12 159 THR A C 1
ATOM 1276 O O . THR A 1 159 ? 9.185 -11.971 18.518 1.00 52.12 159 THR A O 1
ATOM 1279 N N . ALA A 1 160 ? 7.932 -10.107 18.468 1.00 51.03 160 ALA A N 1
ATOM 1280 C CA . ALA A 1 160 ? 6.676 -10.787 18.147 1.00 51.03 160 ALA A CA 1
ATOM 1281 C C . ALA A 1 160 ? 6.722 -11.424 16.748 1.00 51.03 160 ALA A C 1
ATOM 1283 O O . ALA A 1 160 ? 6.241 -12.536 16.554 1.00 51.03 160 ALA A O 1
ATOM 1284 N N . LEU A 1 161 ? 7.373 -10.757 15.794 1.00 43.06 161 LEU A N 1
ATOM 1285 C CA . LEU A 1 161 ? 7.550 -11.257 14.436 1.00 43.06 161 LEU A CA 1
ATOM 1286 C C . LEU A 1 161 ? 8.542 -12.421 14.337 1.00 43.06 161 LEU A C 1
ATOM 1288 O O . LEU A 1 161 ? 8.260 -13.395 13.652 1.00 43.06 161 LEU A O 1
ATOM 1292 N N . HIS A 1 162 ? 9.675 -12.352 15.043 1.00 49.62 162 HIS A N 1
ATOM 1293 C CA . HIS A 1 162 ? 10.628 -13.464 15.130 1.00 49.62 162 HIS A CA 1
ATOM 1294 C C . HIS A 1 162 ? 9.993 -14.729 15.725 1.00 49.62 162 HIS A C 1
ATOM 1296 O O . HIS A 1 162 ? 10.419 -15.827 15.395 1.00 49.62 162 HIS A O 1
ATOM 1302 N N . ARG A 1 163 ? 8.967 -14.588 16.578 1.00 45.09 163 ARG A N 1
ATOM 1303 C CA . ARG A 1 163 ? 8.162 -15.722 17.063 1.00 45.09 163 ARG A CA 1
ATOM 1304 C C . ARG A 1 163 ? 7.102 -16.203 16.073 1.00 45.09 163 ARG A C 1
ATOM 1306 O O . ARG A 1 163 ? 6.686 -17.344 16.185 1.00 45.09 163 ARG A O 1
ATOM 1313 N N . ALA A 1 164 ? 6.639 -15.348 15.164 1.00 44.66 164 ALA A N 1
ATOM 1314 C CA . ALA A 1 164 ? 5.631 -15.700 14.162 1.00 44.66 164 ALA A CA 1
ATOM 1315 C C . ALA A 1 164 ? 6.235 -16.259 12.860 1.00 44.66 164 ALA A C 1
ATOM 1317 O O . ALA A 1 164 ? 5.515 -16.847 12.063 1.00 44.66 164 ALA A O 1
ATOM 1318 N N . GLY A 1 165 ? 7.534 -16.038 12.630 1.00 38.84 165 GLY A N 1
ATOM 1319 C CA . GLY A 1 165 ? 8.285 -16.531 11.471 1.00 38.84 165 GLY A CA 1
ATOM 1320 C C . GLY A 1 165 ? 9.247 -17.685 11.774 1.00 38.84 165 GLY A C 1
ATOM 1321 O O . GLY A 1 165 ? 10.137 -17.926 10.961 1.00 38.84 165 GLY A O 1
ATOM 1322 N N . ALA A 1 166 ? 9.109 -18.334 12.934 1.00 35.22 166 ALA A N 1
ATOM 1323 C CA . ALA A 1 166 ? 9.807 -19.567 13.303 1.00 35.22 166 ALA A CA 1
ATOM 1324 C C . ALA A 1 166 ? 8.842 -20.755 13.240 1.00 35.22 166 ALA A C 1
ATOM 1326 O O . ALA A 1 166 ? 7.660 -20.552 13.600 1.00 35.22 166 ALA A O 1
#

Radius of gyration: 18.17 Å; chains: 1; bounding box: 58×33×51 Å

Secondary structure (DSSP, 8-state):
--STTSGGGG-----HHHHHHHHHHHHHHTS------S-HHHHHHHHHHHHHHHHHHHHHHHTTSS-GGGGHHHHTTTTTTHHHHHHHHHHHHHHHHHH-HHHHHHHHHHHHHHHHHHHHHH-SS--TT-HHHHHHHHHHHHHHHHH-S-HHHHHHHHHHHHHH--

InterPro domains:
  IPR039662 Cohesin subunit Scc3/SA [PTHR11199] (8-165)

Sequence (166 aa):
PAAAGGARRLALEADAALCDLLNDFVQEFVFVHHNYDGQDERRIEELHKRRNFLAAYCKLIVYNVAPIRRAADVFKHYIKCYNDYGDIIKATLSKAREINKLNCAITMQLAMQALFCDMLQKHPAPTRQLPDFLELKELAKRFSVMFGLDAVKNREALTALHRAGA

pLDDT: mean 83.67, std 17.26, range [35.22, 98.44]

Foldseek 3Di:
DDDPPPVVVPDDQQDPVNLVVLLVCLVPQQVDDDPPPDDVVVVVVSLVVSLVSLLVNLCCDLVVSDPVLSCLSVLLCCQVCVPSHVVSNVVSLLSNCVVPVLSSLLSLVSNLVVLVVVVCVVPVPDDCPDPSNVSSVVSVVVVCVVNPPPVVSVVVSVVVVVVVVD

Organism: NCBI:txid116150